Protein AF-A0A359DE28-F1 (afdb_monomer)

Solvent-accessible surface area (backbone atoms only — not comparable to full-atom values): 5918 Å² total; per-residue (Å²): 67,38,32,30,46,55,68,74,57,98,70,52,62,71,55,46,71,71,67,72,49,61,74,40,56,57,33,96,50,74,45,80,52,73,59,66,69,71,72,72,48,78,62,93,81,65,51,67,70,59,49,53,51,50,48,54,52,46,52,57,49,50,59,73,75,40,81,80,48,69,69,56,53,52,50,53,52,49,65,69,37,49,89,81,42,90,77,49,72,68,60,52,63,76,75,108

Mean predicted aligned error: 12.22 Å

pLDDT: mean 84.28, std 9.41, range [61.0, 97.38]

Sequence (96 aa):
AVSLQRPAPADPQPWHAVFRAPLFFAATENLLRFPRAAIEQRLDDGNPELAEHNETVLKRTLEHLQPATWTRKVRACLEAQLPAGEPSAEGIAQTL

Nearest PDB structures (foldseek):
  8rcw-assembly2_B  TM=7.940E-01  e=8.838E+00  Mycobacterium tuberculosis H37Rv
  2p5x-assembly2_B  TM=2.990E-01  e=8.838E+00  Homo sapiens

Secondary structure (DSSP, 8-state):
-EE-SSPPPS--HHHHHHH-S-EESS-SS-EE---HHHHHSPPTT--HHHHHHHHHHHHHHHHHHS---HHHHHHHHHHHHGGGSPPPHHHHHHH-

Foldseek 3Di:
DWEELAAQPPDCVVVCVVVVDDYHYNDPDTDDDDDPCVVPDDDPPDDVVVVVVVVVVVVVVCVVPDPQDPVNQLVVLQVVCVVVPGDDPVNSVVVD

Structure (mmCIF, N/CA/C/O backbone):
data_AF-A0A359DE28-F1
#
_entry.id   AF-A0A359DE28-F1
#
loop_
_atom_site.group_PDB
_atom_site.id
_atom_site.type_symbol
_atom_site.label_atom_id
_atom_sit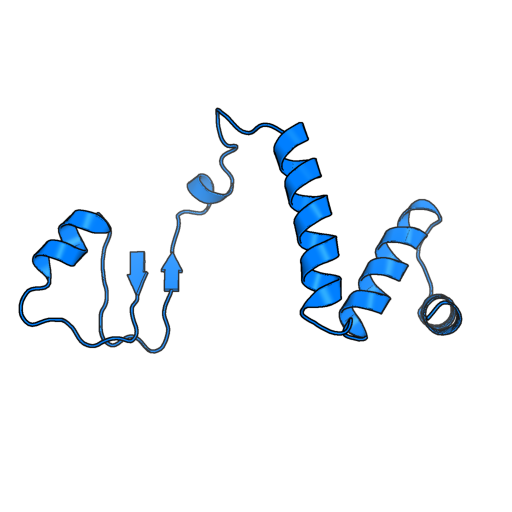e.label_alt_id
_atom_site.label_comp_id
_atom_site.label_asym_id
_atom_site.label_entity_id
_atom_site.label_seq_id
_atom_site.pdbx_PDB_ins_code
_atom_site.Cartn_x
_atom_site.Cartn_y
_atom_site.Cartn_z
_atom_site.occupancy
_atom_site.B_iso_or_equiv
_atom_site.auth_seq_id
_atom_site.auth_comp_id
_atom_site.auth_asym_id
_atom_site.auth_atom_id
_atom_site.pdbx_PDB_model_num
ATOM 1 N N . ALA A 1 1 ? 10.645 -4.441 -2.696 1.00 91.44 1 ALA A N 1
ATOM 2 C CA . ALA A 1 1 ? 10.479 -5.174 -3.973 1.00 91.44 1 ALA A CA 1
ATOM 3 C C . ALA A 1 1 ? 9.077 -4.934 -4.512 1.00 91.44 1 ALA A C 1
ATOM 5 O O . ALA A 1 1 ? 8.162 -4.783 -3.711 1.00 91.44 1 ALA A O 1
ATOM 6 N N . VAL A 1 2 ? 8.917 -4.888 -5.831 1.00 96.25 2 VAL A N 1
ATOM 7 C CA . VAL A 1 2 ? 7.673 -4.538 -6.525 1.00 96.25 2 VAL A CA 1
ATOM 8 C C . VAL A 1 2 ? 7.260 -5.711 -7.404 1.00 96.25 2 VAL A C 1
ATOM 10 O O . VAL A 1 2 ? 8.065 -6.201 -8.186 1.00 96.25 2 VAL A O 1
ATOM 13 N N . SER A 1 3 ? 6.028 -6.184 -7.266 1.00 97.38 3 SER A N 1
ATOM 14 C CA . SER A 1 3 ? 5.435 -7.219 -8.120 1.00 97.38 3 SER A CA 1
ATOM 15 C C . SER A 1 3 ? 4.245 -6.627 -8.857 1.00 97.38 3 SER A C 1
ATOM 17 O O . SER A 1 3 ? 3.443 -5.921 -8.250 1.00 97.38 3 SER A O 1
ATOM 19 N N . LEU A 1 4 ? 4.155 -6.882 -10.157 1.00 96.12 4 LEU A N 1
ATOM 20 C CA . LEU A 1 4 ? 3.129 -6.339 -11.033 1.00 96.12 4 LEU A CA 1
ATOM 21 C C . LEU A 1 4 ? 2.493 -7.474 -11.837 1.00 96.12 4 LEU A C 1
ATOM 23 O O . LEU A 1 4 ? 3.202 -8.273 -12.449 1.00 96.12 4 LEU A O 1
ATOM 27 N N . GLN A 1 5 ? 1.161 -7.514 -11.887 1.00 97.31 5 GLN A N 1
ATOM 28 C CA . GLN A 1 5 ? 0.423 -8.520 -12.670 1.00 97.31 5 GLN A CA 1
ATOM 29 C C . GLN A 1 5 ? 0.629 -8.371 -14.174 1.00 97.31 5 GLN A C 1
ATOM 31 O O . GLN A 1 5 ? 0.517 -9.327 -14.937 1.00 97.31 5 GLN A O 1
ATOM 36 N N . ARG A 1 6 ? 0.917 -7.148 -14.617 1.00 94.00 6 ARG A N 1
ATOM 37 C CA . ARG A 1 6 ? 1.114 -6.861 -16.033 1.00 94.00 6 ARG A CA 1
ATOM 38 C C . ARG A 1 6 ? 2.327 -7.622 -16.584 1.00 94.00 6 ARG A C 1
ATOM 40 O O . ARG A 1 6 ? 3.320 -7.772 -15.866 1.00 94.00 6 ARG A O 1
ATOM 47 N N . PRO A 1 7 ? 2.298 -8.027 -17.862 1.00 96.31 7 PRO A N 1
ATOM 48 C CA . PRO A 1 7 ? 3.476 -8.575 -18.514 1.00 96.31 7 PRO A CA 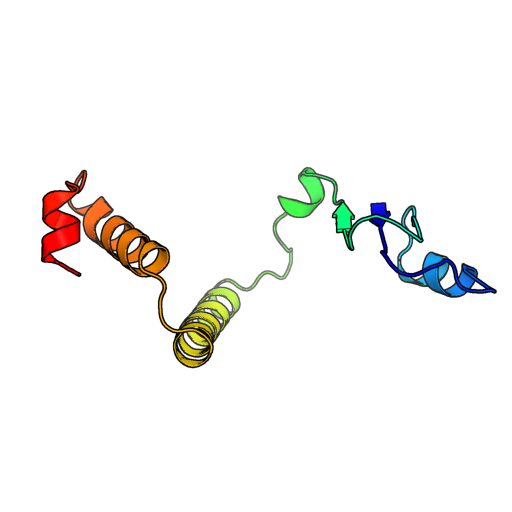1
ATOM 49 C C . PRO A 1 7 ? 4.594 -7.530 -18.584 1.00 96.31 7 PRO A C 1
ATOM 51 O O . PRO A 1 7 ? 4.344 -6.317 -18.522 1.00 96.31 7 PRO A O 1
ATOM 54 N N . ALA A 1 8 ? 5.827 -8.015 -18.730 1.00 95.06 8 ALA A N 1
ATOM 55 C CA . ALA A 1 8 ? 6.968 -7.141 -18.937 1.00 95.06 8 ALA A CA 1
ATOM 56 C C . ALA A 1 8 ? 6.777 -6.362 -20.253 1.00 95.06 8 ALA A C 1
ATOM 58 O O . ALA A 1 8 ? 6.426 -6.966 -21.272 1.00 95.06 8 ALA A O 1
ATOM 59 N N . PRO A 1 9 ? 6.955 -5.030 -20.249 1.00 94.88 9 PRO A N 1
ATOM 60 C CA . PRO A 1 9 ? 6.963 -4.252 -21.483 1.00 94.88 9 PRO A CA 1
ATOM 61 C C . PRO A 1 9 ? 8.177 -4.628 -22.345 1.00 94.88 9 PRO A C 1
ATOM 63 O O . PRO A 1 9 ? 9.147 -5.194 -21.844 1.00 94.88 9 PRO A O 1
ATOM 66 N N . ALA A 1 10 ? 8.144 -4.257 -23.629 1.00 96.06 10 ALA A N 1
ATOM 67 C CA . ALA A 1 10 ? 9.272 -4.473 -24.540 1.00 96.06 10 ALA A CA 1
ATOM 68 C C . ALA A 1 10 ? 10.574 -3.829 -24.027 1.00 96.06 10 ALA A C 1
ATOM 70 O O . ALA A 1 10 ? 11.644 -4.413 -24.169 1.00 96.06 10 ALA A O 1
ATOM 71 N N . ASP A 1 11 ? 10.461 -2.664 -23.383 1.00 96.06 11 ASP A N 1
ATOM 72 C CA . ASP A 1 11 ? 11.551 -2.035 -22.642 1.00 96.06 11 ASP A CA 1
ATOM 73 C C . ASP A 1 11 ? 11.167 -1.844 -21.159 1.00 96.06 11 ASP A C 1
ATOM 75 O O . ASP A 1 11 ? 10.320 -0.999 -20.841 1.00 96.06 11 ASP A O 1
ATOM 79 N N . PRO A 1 12 ? 11.757 -2.620 -20.228 1.00 93.38 12 PRO A N 1
ATOM 80 C CA . PRO A 1 12 ? 11.515 -2.476 -18.797 1.00 93.38 12 PRO A CA 1
ATOM 81 C C . PRO A 1 12 ? 12.362 -1.378 -18.132 1.00 93.38 12 PRO A C 1
ATOM 83 O O . PRO A 1 12 ? 12.104 -1.054 -16.972 1.00 93.38 12 PRO A O 1
ATOM 86 N N . GLN A 1 13 ? 13.348 -0.774 -18.810 1.00 94.81 13 GLN A N 1
ATOM 87 C CA . GLN A 1 13 ? 14.254 0.209 -18.194 1.00 94.81 13 GLN A CA 1
ATOM 88 C C . GLN A 1 13 ? 13.542 1.413 -17.555 1.00 94.81 13 GLN A C 1
ATOM 90 O O . GLN A 1 13 ? 13.881 1.749 -16.414 1.00 94.81 13 GLN A O 1
ATOM 95 N N . PRO A 1 14 ? 12.507 2.018 -18.174 1.00 95.75 14 PRO A N 1
ATOM 96 C CA . PRO A 1 14 ? 11.770 3.116 -17.548 1.00 95.75 14 PRO A CA 1
ATOM 97 C C . PRO A 1 14 ? 11.137 2.725 -16.205 1.00 95.75 14 PRO A C 1
ATOM 99 O O . PRO A 1 14 ? 11.084 3.528 -15.276 1.00 95.75 14 PRO A O 1
ATOM 102 N N . TRP A 1 15 ? 10.706 1.470 -16.065 1.00 94.50 15 TRP A N 1
ATOM 103 C CA . TRP A 1 15 ? 10.111 0.961 -14.830 1.00 94.50 15 TRP A CA 1
ATOM 104 C C . TRP A 1 15 ? 11.158 0.812 -13.730 1.00 94.50 15 TRP A C 1
ATOM 106 O O . TRP A 1 15 ? 10.934 1.245 -12.599 1.00 94.50 15 TRP A O 1
ATOM 116 N N . HIS A 1 16 ? 12.326 0.263 -14.065 1.00 93.00 16 HIS A N 1
ATOM 117 C CA . HIS A 1 16 ? 13.441 0.161 -13.126 1.00 93.00 16 HIS A CA 1
ATOM 118 C C . HIS A 1 16 ? 13.932 1.537 -12.659 1.00 93.00 16 HIS A C 1
ATOM 120 O O . HIS A 1 16 ? 14.182 1.716 -11.465 1.00 93.00 16 HIS A O 1
ATOM 126 N N . ALA A 1 17 ? 13.993 2.521 -13.561 1.00 94.12 17 ALA A N 1
ATOM 127 C CA . ALA A 1 17 ? 14.410 3.885 -13.241 1.00 94.12 17 ALA A CA 1
ATOM 128 C C . ALA A 1 17 ? 13.461 4.593 -12.253 1.00 94.12 17 ALA A C 1
ATOM 130 O O . ALA A 1 17 ? 13.921 5.322 -11.368 1.00 94.12 17 ALA A O 1
ATOM 131 N N . VAL A 1 18 ? 12.149 4.361 -12.387 1.00 94.00 18 VAL A N 1
ATOM 132 C CA . VAL A 1 18 ? 11.121 4.953 -11.516 1.00 94.00 18 VAL A CA 1
ATOM 133 C C . VAL A 1 18 ? 11.069 4.262 -10.157 1.00 94.00 18 VAL A C 1
ATOM 135 O O . VAL A 1 18 ? 11.156 4.925 -9.129 1.00 94.00 18 VAL A O 1
ATOM 138 N N . PHE A 1 19 ? 10.941 2.935 -10.129 1.00 91.88 19 PHE A N 1
ATOM 139 C CA . PHE A 1 19 ? 10.695 2.213 -8.878 1.00 91.88 19 PHE A CA 1
ATOM 140 C C . PHE A 1 19 ? 11.951 2.007 -8.031 1.00 91.88 19 PHE A C 1
ATOM 142 O O . PHE A 1 19 ? 11.826 1.824 -6.821 1.00 91.88 19 PHE A O 1
ATOM 149 N N . ARG A 1 20 ? 13.148 2.013 -8.641 1.00 91.94 20 ARG A N 1
ATOM 150 C CA . ARG A 1 20 ? 14.448 1.918 -7.945 1.00 91.94 20 ARG A CA 1
ATOM 151 C C . ARG A 1 20 ? 14.527 0.758 -6.943 1.00 91.94 20 ARG A C 1
ATOM 153 O O . ARG A 1 20 ? 15.165 0.847 -5.899 1.00 91.94 20 ARG A O 1
ATOM 160 N N . ALA A 1 21 ? 13.854 -0.338 -7.269 1.00 92.19 21 ALA A N 1
ATOM 161 C CA . ALA A 1 21 ? 13.749 -1.537 -6.454 1.00 92.19 21 ALA A CA 1
ATOM 162 C C . ALA A 1 21 ? 13.661 -2.767 -7.369 1.00 92.19 21 ALA A C 1
ATOM 164 O O . ALA A 1 21 ? 13.334 -2.624 -8.549 1.00 92.19 21 ALA A O 1
ATOM 165 N N . PRO A 1 22 ? 13.902 -3.986 -6.852 1.00 94.06 22 PRO A N 1
ATOM 166 C CA . PRO A 1 22 ? 13.656 -5.207 -7.615 1.00 94.06 22 PRO A CA 1
ATOM 167 C C . PRO A 1 22 ? 12.202 -5.258 -8.101 1.00 94.06 22 PRO A C 1
ATOM 169 O O . PRO A 1 22 ? 11.293 -5.140 -7.271 1.00 94.06 22 PRO A O 1
ATOM 172 N N . LEU A 1 23 ? 12.003 -5.418 -9.414 1.00 95.50 23 LEU A N 1
ATOM 173 C CA . LEU A 1 23 ? 10.693 -5.516 -10.066 1.00 95.50 23 LEU A CA 1
ATOM 174 C C . LEU A 1 23 ? 10.457 -6.912 -10.632 1.00 95.50 23 LEU A C 1
ATOM 176 O O . LEU A 1 23 ? 11.335 -7.483 -11.275 1.00 95.50 23 LEU A O 1
ATOM 180 N N . PHE A 1 24 ? 9.236 -7.403 -10.454 1.00 96.44 24 PHE A N 1
ATOM 181 C CA . PHE A 1 24 ? 8.745 -8.655 -11.008 1.00 96.44 24 PHE A CA 1
ATOM 182 C C . PHE A 1 24 ? 7.483 -8.374 -11.821 1.00 96.44 24 PHE A C 1
ATOM 184 O O . PHE A 1 24 ? 6.519 -7.818 -11.296 1.00 96.44 24 PHE A O 1
ATOM 191 N N . PHE A 1 25 ? 7.499 -8.741 -13.098 1.00 96.75 25 PHE A N 1
ATOM 192 C CA . PHE A 1 25 ? 6.340 -8.667 -13.987 1.00 96.75 25 PHE A CA 1
ATOM 193 C C . PHE A 1 25 ? 5.655 -10.032 -14.087 1.00 96.75 25 PHE A C 1
ATOM 195 O O . PHE A 1 25 ? 6.256 -11.049 -13.744 1.00 96.75 25 PHE A O 1
ATOM 202 N N . ALA A 1 26 ? 4.419 -10.048 -14.586 1.00 96.50 26 ALA A N 1
ATOM 203 C CA . ALA A 1 26 ? 3.582 -11.242 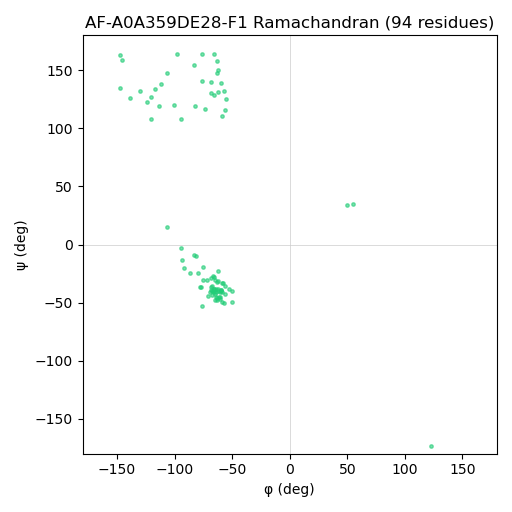-14.697 1.00 96.50 26 ALA A CA 1
ATOM 204 C C . ALA A 1 26 ? 3.406 -11.991 -13.359 1.00 96.50 26 ALA A C 1
ATOM 206 O O . ALA A 1 26 ? 3.344 -13.218 -13.318 1.00 96.50 26 ALA A O 1
ATOM 207 N N . ALA A 1 27 ? 3.345 -11.248 -12.251 1.00 96.81 27 ALA A N 1
ATOM 208 C CA . ALA A 1 27 ? 3.063 -11.807 -10.935 1.00 96.81 27 ALA A CA 1
ATOM 209 C C . ALA A 1 27 ? 1.570 -12.140 -10.771 1.00 96.81 27 ALA A C 1
ATOM 211 O O . ALA A 1 27 ? 0.719 -11.625 -11.491 1.00 96.81 27 ALA A O 1
ATOM 212 N N . THR A 1 28 ? 1.227 -12.952 -9.770 1.00 96.69 28 THR A N 1
ATOM 213 C CA . THR A 1 28 ? -0.178 -13.258 -9.447 1.00 96.69 28 THR A CA 1
ATOM 214 C C . THR A 1 28 ? -0.948 -12.027 -8.961 1.00 96.69 28 THR A C 1
ATOM 216 O O . THR A 1 28 ? -2.147 -11.916 -9.201 1.00 96.69 28 THR A O 1
ATOM 219 N N . GLU A 1 29 ? -0.279 -11.078 -8.300 1.00 95.56 29 GLU A N 1
ATOM 220 C CA . GLU A 1 29 ? -0.882 -9.872 -7.720 1.00 95.56 29 GLU A CA 1
ATOM 221 C C . GLU A 1 29 ? 0.042 -8.647 -7.794 1.00 95.56 29 GLU A C 1
ATOM 223 O O . GLU A 1 29 ? 1.261 -8.773 -7.945 1.00 95.56 29 GLU A O 1
ATOM 228 N N . ASN A 1 30 ? -0.553 -7.451 -7.710 1.00 95.94 30 ASN A N 1
ATOM 229 C CA . ASN A 1 30 ? 0.195 -6.20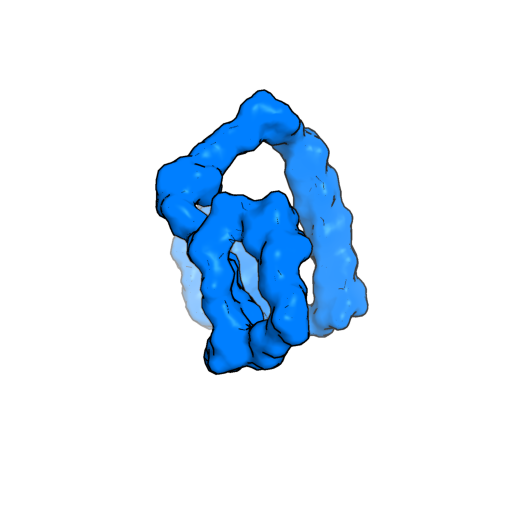0 -7.596 1.00 95.94 30 ASN A CA 1
AT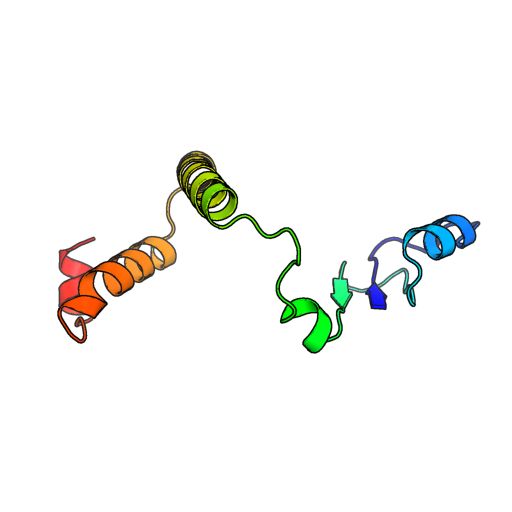OM 230 C C . ASN A 1 30 ? 0.580 -5.990 -6.130 1.00 95.94 30 ASN A C 1
ATOM 232 O O . ASN A 1 30 ? -0.297 -5.878 -5.276 1.00 95.94 30 ASN A O 1
ATOM 236 N N . LEU A 1 31 ? 1.878 -5.932 -5.835 1.00 96.12 31 LEU A N 1
ATOM 237 C CA . LEU A 1 31 ? 2.365 -5.969 -4.460 1.00 96.12 31 LEU A CA 1
ATOM 238 C C . LEU A 1 31 ? 3.645 -5.149 -4.273 1.00 96.12 31 LEU A C 1
ATOM 240 O O . LEU A 1 31 ? 4.598 -5.249 -5.048 1.00 96.12 31 LEU A O 1
ATOM 244 N N . LEU A 1 32 ? 3.678 -4.361 -3.195 1.00 94.94 32 LEU A N 1
ATOM 245 C CA . LEU A 1 32 ? 4.834 -3.577 -2.760 1.00 94.94 32 LEU A CA 1
ATOM 246 C C . LEU A 1 32 ? 5.346 -4.118 -1.420 1.00 94.94 32 LEU A C 1
ATOM 248 O O . LEU A 1 32 ? 4.633 -4.118 -0.420 1.00 94.94 32 LEU A O 1
ATOM 252 N N . ARG A 1 33 ? 6.597 -4.585 -1.394 1.00 93.94 33 ARG A N 1
ATOM 253 C CA . ARG A 1 33 ? 7.299 -5.024 -0.176 1.00 93.94 33 ARG A CA 1
ATOM 254 C C . ARG A 1 33 ? 8.247 -3.944 0.301 1.00 93.94 33 ARG A C 1
ATOM 256 O O . ARG A 1 33 ? 9.221 -3.641 -0.398 1.00 93.94 33 ARG A O 1
ATOM 263 N N . PHE A 1 34 ? 8.004 -3.480 1.516 1.00 91.88 34 PHE A N 1
ATOM 264 C CA . PHE A 1 34 ? 8.863 -2.561 2.248 1.00 91.88 34 PHE A CA 1
ATOM 265 C C . PHE A 1 34 ? 9.588 -3.297 3.384 1.00 91.88 34 PHE A C 1
ATOM 267 O O . PHE A 1 34 ? 9.026 -4.237 3.955 1.00 91.88 34 PHE A O 1
ATOM 274 N N . PRO A 1 35 ? 10.823 -2.900 3.734 1.00 91.00 35 PRO A N 1
ATOM 275 C CA . PRO A 1 35 ? 11.434 -3.306 4.993 1.00 91.00 35 PRO A CA 1
ATOM 276 C C . PRO A 1 35 ? 10.575 -2.832 6.168 1.00 91.00 35 PRO A C 1
ATOM 278 O O . PRO A 1 35 ? 10.115 -1.692 6.165 1.00 91.00 35 PRO A O 1
ATOM 281 N N . ARG A 1 36 ? 10.408 -3.676 7.191 1.00 91.25 36 ARG A N 1
ATOM 282 C CA . ARG A 1 36 ? 9.639 -3.340 8.402 1.00 91.25 36 ARG A CA 1
ATOM 283 C C . ARG A 1 36 ? 10.068 -1.995 8.997 1.00 91.25 36 ARG A C 1
ATOM 285 O O . ARG A 1 36 ? 9.227 -1.133 9.206 1.00 91.25 36 ARG A O 1
ATOM 292 N N . ALA A 1 37 ? 11.375 -1.802 9.175 1.00 92.06 37 ALA A N 1
ATOM 293 C CA . ALA A 1 37 ? 11.929 -0.579 9.751 1.00 92.06 37 ALA A CA 1
ATOM 294 C C . ALA A 1 37 ? 11.547 0.693 8.971 1.00 92.06 37 ALA A C 1
ATOM 296 O O . ALA A 1 37 ? 11.353 1.733 9.582 1.00 92.06 37 ALA A O 1
ATOM 297 N N . ALA A 1 38 ? 11.396 0.610 7.644 1.00 87.38 38 ALA A N 1
ATOM 298 C CA . ALA A 1 38 ? 10.992 1.751 6.822 1.00 87.38 38 ALA A CA 1
ATOM 299 C C . ALA A 1 38 ? 9.495 2.079 6.961 1.00 87.38 38 ALA A C 1
ATOM 301 O O . ALA A 1 38 ? 9.114 3.234 6.840 1.00 87.38 38 ALA A O 1
ATOM 302 N N . ILE A 1 39 ? 8.649 1.075 7.218 1.00 88.88 39 ILE A N 1
ATOM 303 C CA . ILE A 1 39 ? 7.214 1.273 7.484 1.00 88.88 39 ILE A CA 1
ATOM 304 C C . ILE A 1 39 ? 6.968 1.792 8.899 1.00 88.88 39 ILE A C 1
ATOM 306 O O . ILE A 1 39 ? 6.058 2.583 9.116 1.00 88.88 39 ILE A O 1
ATOM 310 N N . GLU A 1 40 ? 7.762 1.334 9.862 1.00 88.44 40 GLU A N 1
ATOM 311 C CA . GLU A 1 40 ? 7.644 1.736 11.266 1.00 88.44 40 GLU A CA 1
ATOM 312 C C . GLU A 1 40 ? 8.331 3.085 11.552 1.00 88.44 40 GLU A C 1
ATOM 314 O O . GLU A 1 40 ? 8.151 3.656 12.630 1.00 88.44 40 GLU A O 1
ATOM 319 N N . GLN A 1 41 ? 9.105 3.616 10.601 1.00 85.94 41 GLN A N 1
ATOM 320 C CA . GLN A 1 41 ? 9.732 4.926 10.718 1.00 85.94 41 GLN A CA 1
ATOM 321 C C . GLN A 1 41 ? 8.665 6.026 10.742 1.00 85.94 41 GLN A C 1
ATOM 323 O O . GLN A 1 41 ? 7.814 6.115 9.857 1.00 85.94 41 GLN A O 1
ATOM 328 N N . ARG A 1 42 ? 8.734 6.907 11.747 1.00 80.56 42 ARG A N 1
ATOM 329 C CA . ARG A 1 42 ? 7.912 8.122 11.757 1.00 80.56 42 ARG A CA 1
ATOM 330 C C . ARG A 1 42 ? 8.378 9.066 10.655 1.00 80.56 42 ARG A C 1
ATOM 332 O O . ARG A 1 42 ? 9.577 9.231 10.460 1.00 80.56 42 ARG A O 1
ATOM 339 N N . LEU A 1 43 ? 7.424 9.697 9.982 1.00 82.25 43 LEU A N 1
ATOM 340 C CA . LEU A 1 43 ? 7.708 10.735 8.998 1.00 82.25 43 LEU A CA 1
ATOM 341 C C . LEU A 1 43 ? 8.273 11.971 9.705 1.00 82.25 43 LEU A C 1
ATOM 343 O O . LEU A 1 43 ? 7.689 12.436 10.685 1.00 82.25 43 LEU A O 1
ATOM 347 N N . ASP A 1 44 ? 9.392 12.490 9.201 1.00 73.81 44 ASP A N 1
ATOM 348 C CA . ASP A 1 44 ? 10.101 13.632 9.795 1.00 73.81 44 ASP A CA 1
ATOM 349 C C . ASP A 1 44 ? 9.274 14.932 9.732 1.00 73.81 44 ASP A C 1
ATOM 351 O O . ASP A 1 44 ? 9.395 15.797 10.595 1.00 73.81 44 ASP A O 1
ATOM 355 N N . ASP A 1 45 ? 8.394 15.048 8.736 1.00 75.25 45 ASP A N 1
ATOM 356 C CA . ASP A 1 45 ? 7.451 16.146 8.502 1.00 75.25 45 ASP A CA 1
ATOM 357 C C . ASP A 1 45 ? 5.994 15.767 8.828 1.00 75.25 45 ASP A C 1
ATOM 359 O O . ASP A 1 45 ? 5.052 16.465 8.442 1.00 75.25 45 ASP A O 1
ATOM 363 N N . GLY A 1 46 ? 5.789 14.658 9.546 1.00 68.00 46 GLY A N 1
ATOM 364 C CA . GLY A 1 46 ? 4.465 14.206 9.949 1.00 68.00 46 GLY A CA 1
ATOM 365 C C . GLY A 1 46 ? 3.756 15.263 10.794 1.00 68.00 46 GLY A C 1
ATOM 366 O O . GLY A 1 46 ? 4.132 15.505 11.938 1.00 68.00 46 GLY A O 1
ATOM 367 N N . ASN A 1 47 ? 2.707 15.876 10.245 1.00 79.19 47 ASN A N 1
ATOM 368 C CA . ASN A 1 47 ? 1.878 16.829 10.972 1.00 79.19 47 ASN A CA 1
ATOM 369 C C . ASN A 1 47 ? 0.660 16.097 11.574 1.00 79.19 47 ASN A C 1
ATOM 371 O O . ASN A 1 47 ? -0.245 15.713 10.823 1.00 79.19 47 ASN A O 1
ATOM 375 N N . PRO A 1 48 ? 0.616 15.893 12.904 1.00 74.56 48 PRO A N 1
ATOM 376 C CA . PRO A 1 48 ? -0.460 15.148 13.554 1.00 74.56 48 PRO A CA 1
ATOM 377 C C . PRO A 1 48 ? -1.829 15.821 13.394 1.00 74.56 48 PRO A C 1
ATOM 379 O O . PRO A 1 48 ? -2.823 15.119 13.236 1.00 74.56 48 PRO A O 1
ATOM 382 N N . GLU A 1 49 ? -1.887 17.154 13.339 1.00 77.06 49 GLU A N 1
ATOM 383 C CA . GLU A 1 49 ? -3.142 17.886 13.125 1.00 77.06 49 GLU A CA 1
ATOM 384 C C . GLU A 1 49 ? -3.690 17.645 11.709 1.00 77.06 49 GLU A C 1
ATOM 386 O O . GLU A 1 49 ? -4.888 17.426 11.520 1.00 77.06 49 GLU A O 1
ATOM 391 N N . LEU A 1 50 ? -2.811 17.608 10.698 1.00 76.06 50 LEU A N 1
ATOM 392 C CA . LEU A 1 50 ? -3.206 17.243 9.332 1.00 76.06 50 LEU A CA 1
ATOM 393 C C . LEU A 1 50 ? -3.615 15.772 9.230 1.00 76.06 50 LEU A C 1
ATOM 395 O O . LEU A 1 50 ? -4.536 15.455 8.480 1.00 76.06 50 LEU A O 1
ATOM 399 N N . ALA A 1 51 ? -2.962 14.875 9.970 1.00 78.00 51 ALA A N 1
ATOM 400 C CA . ALA A 1 51 ? -3.343 13.467 10.011 1.00 78.00 51 ALA A CA 1
ATOM 401 C C . ALA A 1 51 ? -4.755 13.285 10.592 1.00 78.00 51 ALA A C 1
ATOM 403 O O . ALA A 1 51 ? -5.577 12.604 9.980 1.00 78.00 51 ALA A O 1
ATOM 404 N N . GLU A 1 52 ? -5.071 13.960 11.700 1.00 79.06 52 GLU A N 1
ATOM 405 C CA . GLU A 1 52 ? -6.399 13.931 12.325 1.00 79.06 52 GLU A CA 1
ATOM 406 C C . GLU A 1 52 ? -7.481 14.534 11.411 1.00 79.06 52 GLU A C 1
ATOM 408 O O . GLU A 1 52 ? -8.576 13.976 11.253 1.00 79.06 52 GLU A O 1
ATOM 413 N N . HIS A 1 53 ? -7.160 15.640 10.731 1.00 75.81 53 HIS A N 1
ATOM 414 C CA . HIS A 1 53 ? -8.056 16.239 9.746 1.00 75.81 53 HIS A CA 1
ATOM 415 C C . HIS A 1 53 ? -8.315 15.294 8.563 1.00 75.81 53 HIS A C 1
ATOM 417 O O . HIS A 1 53 ? -9.471 15.054 8.199 1.00 75.81 53 HIS A O 1
ATOM 423 N N . ASN A 1 54 ? -7.256 14.709 7.996 1.00 80.06 54 ASN A N 1
ATOM 424 C CA . ASN A 1 54 ? -7.356 13.738 6.907 1.00 80.06 54 ASN A CA 1
ATOM 425 C C . ASN A 1 54 ? -8.178 12.515 7.322 1.00 80.06 54 ASN A C 1
ATOM 427 O O . ASN A 1 54 ? -8.994 12.033 6.538 1.00 80.06 54 ASN A O 1
ATOM 431 N N . GLU A 1 55 ? -8.017 12.038 8.554 1.00 79.75 55 GLU A N 1
ATOM 432 C CA . GLU A 1 55 ? -8.780 10.911 9.076 1.00 79.75 55 GLU A CA 1
ATOM 433 C C . GLU A 1 55 ? -10.272 11.240 9.221 1.00 79.75 55 GLU A C 1
ATOM 435 O O . GLU A 1 55 ? -11.125 10.433 8.844 1.00 79.75 55 GLU A O 1
ATOM 440 N N . THR A 1 56 ? -10.608 12.450 9.670 1.00 80.06 56 THR A N 1
ATOM 441 C CA . THR A 1 56 ? -11.999 12.927 9.737 1.00 80.06 56 THR A CA 1
ATOM 442 C C . THR A 1 56 ? -12.643 12.983 8.349 1.00 80.06 56 THR A C 1
ATOM 444 O O . THR A 1 56 ? -13.770 12.516 8.152 1.00 80.06 56 THR A O 1
ATOM 447 N N . VAL A 1 57 ? -11.921 13.518 7.360 1.00 79.88 57 VAL A N 1
ATOM 448 C CA . VAL A 1 57 ? -12.386 13.593 5.966 1.00 79.88 57 VAL A CA 1
ATOM 449 C C . VAL A 1 57 ? -12.526 12.194 5.355 1.00 79.88 57 VAL A C 1
ATOM 451 O O . VAL A 1 57 ? -13.518 11.912 4.676 1.00 79.88 57 VAL A O 1
ATOM 454 N N . LEU A 1 58 ? -11.581 11.292 5.633 1.00 78.56 58 LEU A N 1
ATOM 455 C CA . LEU A 1 58 ? -11.608 9.909 5.165 1.00 78.56 58 LEU A CA 1
ATOM 456 C C . LEU A 1 58 ? -12.792 9.133 5.752 1.00 78.56 58 LEU A C 1
ATOM 458 O O . LEU A 1 58 ? -13.495 8.468 4.994 1.00 78.56 58 LEU A O 1
ATOM 462 N N . LYS A 1 59 ? -13.059 9.248 7.061 1.00 76.50 59 LYS A N 1
ATOM 463 C CA . LYS A 1 59 ? -14.213 8.606 7.721 1.00 76.50 59 LYS A CA 1
ATOM 464 C C . LYS A 1 59 ? -15.527 9.029 7.066 1.00 76.50 59 LYS A C 1
ATOM 466 O O . LYS A 1 59 ? -16.273 8.166 6.608 1.00 76.50 59 LYS A O 1
ATOM 471 N N . ARG A 1 60 ? -15.740 10.338 6.889 1.00 76.44 60 ARG A N 1
ATOM 472 C CA . ARG A 1 60 ? -16.926 10.879 6.200 1.00 76.44 60 ARG A CA 1
ATOM 473 C C . ARG A 1 60 ? -17.047 10.362 4.763 1.00 76.44 60 ARG A C 1
ATOM 475 O O . ARG A 1 60 ? -18.132 10.031 4.295 1.00 76.44 60 ARG A O 1
ATOM 482 N N . THR A 1 61 ? -15.928 10.272 4.050 1.00 74.00 61 THR A N 1
ATOM 483 C CA . THR A 1 61 ? -15.909 9.788 2.661 1.00 74.00 61 THR A CA 1
ATOM 484 C C . THR A 1 61 ? -16.213 8.287 2.577 1.00 74.00 61 THR A C 1
ATOM 486 O O . THR A 1 61 ? -16.985 7.860 1.722 1.00 74.00 61 THR A O 1
ATOM 489 N N . LEU A 1 62 ? -15.674 7.473 3.489 1.00 71.88 62 LEU A N 1
ATOM 490 C CA . LEU A 1 62 ? -15.945 6.033 3.575 1.00 71.88 62 LEU A CA 1
ATOM 491 C C . LEU A 1 62 ? -17.380 5.712 4.012 1.00 71.88 62 LEU A C 1
ATOM 493 O O . LEU A 1 62 ? -17.903 4.658 3.651 1.00 71.88 62 LEU A O 1
ATOM 497 N N . GLU A 1 63 ? -18.017 6.588 4.787 1.00 71.88 63 GLU A N 1
ATOM 498 C CA . GLU A 1 63 ? -19.443 6.503 5.123 1.00 71.88 63 GLU A CA 1
ATOM 499 C C . GLU A 1 63 ? -20.336 6.752 3.906 1.00 71.88 63 GLU A C 1
ATOM 501 O O . GLU A 1 63 ? -21.352 6.077 3.752 1.00 71.88 63 GLU A O 1
ATOM 506 N N . HIS A 1 64 ? -19.934 7.660 3.014 1.00 67.81 64 HIS A N 1
ATOM 507 C CA . HIS A 1 64 ? -20.665 7.936 1.778 1.00 67.81 64 HIS A CA 1
ATOM 508 C C . HIS A 1 64 ? -20.445 6.881 0.686 1.00 67.81 64 HIS A C 1
ATOM 510 O O . HIS A 1 64 ? -21.370 6.583 -0.066 1.00 67.81 64 HIS A O 1
ATOM 516 N N . LEU A 1 65 ? -19.235 6.325 0.568 1.00 67.75 65 LEU A N 1
ATOM 517 C CA . LEU A 1 65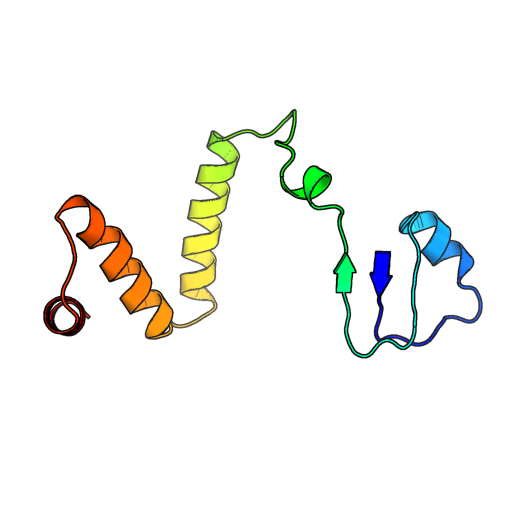 ? -18.884 5.417 -0.531 1.00 67.75 65 LEU A CA 1
ATOM 518 C C . LEU A 1 65 ? -19.230 3.948 -0.266 1.00 67.75 65 LEU A C 1
ATOM 520 O O . LEU A 1 65 ? -19.385 3.188 -1.220 1.00 67.75 65 LEU A O 1
ATOM 524 N N . GLN A 1 66 ? -19.328 3.522 0.996 1.00 61.00 66 GLN A N 1
ATOM 525 C CA . GLN A 1 66 ? -19.667 2.141 1.336 1.00 61.00 66 GLN A CA 1
ATOM 526 C C . GLN A 1 66 ? -20.646 2.090 2.515 1.00 61.00 66 GLN A C 1
ATOM 528 O O . GLN A 1 66 ? -20.324 2.615 3.589 1.00 61.00 66 GLN A O 1
ATOM 533 N N . PRO A 1 67 ? -21.803 1.408 2.376 1.00 62.25 67 PRO A N 1
ATOM 534 C CA . PRO A 1 67 ? -22.662 1.146 3.521 1.00 62.25 67 PRO A CA 1
ATOM 535 C C . PRO A 1 67 ? -21.854 0.391 4.580 1.00 62.25 67 PRO A C 1
ATOM 537 O O . PRO A 1 67 ? -21.128 -0.556 4.270 1.00 62.25 67 PRO A O 1
ATOM 540 N N . ALA A 1 68 ? -21.940 0.843 5.832 1.00 63.06 68 ALA A N 1
ATOM 541 C CA . ALA A 1 68 ? -21.179 0.258 6.927 1.00 63.06 68 ALA A CA 1
ATOM 542 C C . ALA A 1 68 ? -21.475 -1.245 7.030 1.00 63.06 68 ALA A C 1
ATOM 544 O O . ALA A 1 68 ? -22.602 -1.645 7.328 1.00 63.06 68 ALA A O 1
ATOM 545 N N . THR A 1 69 ? -20.459 -2.076 6.793 1.00 73.88 69 THR A N 1
ATOM 546 C CA . THR A 1 69 ? -20.566 -3.517 7.020 1.00 73.88 69 THR A CA 1
ATOM 547 C C . THR A 1 69 ? -20.816 -3.782 8.503 1.00 73.88 69 THR A C 1
ATOM 549 O O . THR A 1 69 ? -20.357 -3.028 9.368 1.00 73.88 69 THR A O 1
ATOM 552 N N . TRP A 1 70 ? -21.516 -4.875 8.817 1.00 77.44 70 TRP A N 1
ATOM 553 C CA . TRP A 1 70 ? -21.761 -5.287 10.204 1.00 77.44 70 TRP A CA 1
ATOM 554 C C . TRP A 1 70 ? -20.467 -5.377 11.022 1.00 77.44 70 TRP A C 1
ATOM 556 O O . TRP A 1 70 ? -20.424 -4.911 12.155 1.00 77.44 70 TRP A O 1
ATOM 566 N N . THR A 1 71 ? -19.373 -5.848 10.418 1.00 79.50 71 THR A N 1
ATOM 567 C CA . THR A 1 71 ? -18.045 -5.877 11.047 1.00 79.50 71 THR A CA 1
ATOM 568 C C . THR A 1 71 ? -17.534 -4.487 11.434 1.00 79.50 71 THR A C 1
ATOM 570 O O . THR A 1 71 ? -16.968 -4.329 12.513 1.00 79.50 71 THR A O 1
ATOM 573 N N . ARG A 1 72 ? -17.737 -3.464 10.587 1.00 75.38 72 ARG A N 1
ATOM 574 C CA . ARG A 1 72 ? -17.313 -2.082 10.875 1.00 75.38 72 ARG A CA 1
ATOM 575 C C . ARG A 1 72 ? -18.134 -1.478 12.015 1.00 75.38 72 ARG A C 1
ATOM 577 O O . ARG A 1 72 ? -17.567 -0.816 12.876 1.00 75.38 72 ARG A O 1
ATOM 584 N N . LYS A 1 73 ? -19.441 -1.758 12.047 1.00 77.50 73 LYS A N 1
ATOM 585 C CA . LYS A 1 73 ? -20.345 -1.324 13.124 1.00 77.50 73 LYS A CA 1
ATOM 586 C C . LYS A 1 73 ? -19.990 -1.957 14.473 1.00 77.50 73 LYS A C 1
ATOM 588 O O . LYS A 1 73 ? -19.841 -1.246 15.459 1.00 77.50 73 LYS A O 1
ATOM 593 N N . VAL A 1 74 ? -19.783 -3.275 14.494 1.00 82.44 74 VAL A N 1
ATOM 594 C CA . VAL A 1 74 ? -19.365 -4.021 15.694 1.00 82.44 74 VAL A CA 1
ATOM 595 C C . VAL A 1 74 ? -18.022 -3.518 16.214 1.00 82.44 74 VAL A C 1
ATOM 597 O O . VAL A 1 74 ? -17.899 -3.255 17.405 1.00 82.44 74 VAL A O 1
ATOM 600 N N . ARG A 1 75 ? -17.035 -3.304 15.333 1.00 83.19 75 ARG A N 1
ATOM 601 C CA . ARG A 1 75 ? -15.728 -2.755 15.723 1.00 83.19 75 ARG A CA 1
ATOM 602 C C . ARG A 1 75 ? -15.841 -1.363 16.349 1.00 83.19 75 ARG A C 1
ATOM 604 O O . ARG A 1 75 ? -15.269 -1.146 17.407 1.00 83.19 75 ARG A O 1
ATOM 611 N N . ALA A 1 76 ? -16.596 -0.455 15.735 1.00 82.19 76 ALA A N 1
ATOM 612 C CA . ALA A 1 76 ? -16.781 0.889 16.281 1.00 82.19 76 ALA A CA 1
ATOM 613 C C . ALA A 1 76 ? -17.473 0.864 17.657 1.00 82.19 76 ALA A C 1
ATOM 615 O O . ALA A 1 76 ? -17.104 1.616 18.555 1.00 82.19 76 ALA A O 1
ATOM 616 N N . CYS A 1 77 ? -18.446 -0.034 17.844 1.00 82.44 77 CYS A N 1
ATOM 617 C CA . CYS A 1 77 ? -19.123 -0.227 19.126 1.00 82.44 77 CYS A CA 1
ATOM 618 C C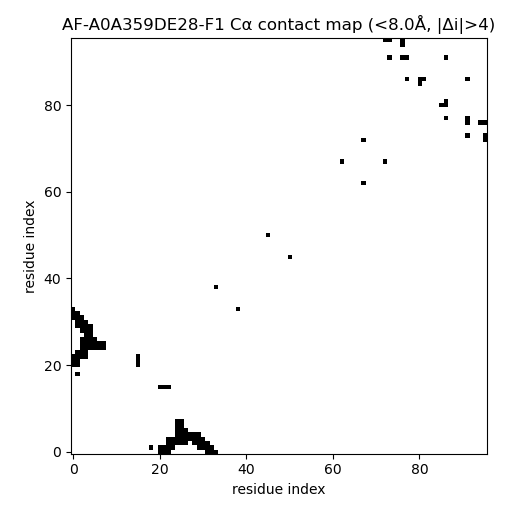 . CYS A 1 77 ? -18.165 -0.757 20.209 1.00 82.44 77 CYS A C 1
ATOM 620 O O . CYS A 1 77 ? -18.156 -0.246 21.326 1.00 82.44 77 CYS A O 1
ATOM 622 N N . LEU A 1 78 ? -17.311 -1.725 19.858 1.00 82.62 78 LEU A N 1
ATOM 623 C CA . LEU A 1 78 ? -16.252 -2.239 20.732 1.00 82.62 78 LEU A CA 1
ATOM 624 C C . LEU A 1 78 ? -15.277 -1.132 21.155 1.00 82.62 78 LEU A C 1
ATOM 626 O O . LEU A 1 78 ? -15.002 -0.970 22.340 1.00 82.62 78 LEU A O 1
ATOM 630 N N . GLU A 1 79 ? -14.787 -0.348 20.193 1.00 84.19 79 GLU A N 1
ATOM 631 C CA . GLU A 1 79 ? -13.860 0.768 20.428 1.00 84.19 79 GLU A CA 1
ATOM 632 C C . GLU A 1 79 ? -14.458 1.837 21.351 1.00 84.19 79 GLU A C 1
ATOM 634 O O . GLU A 1 79 ? -13.766 2.335 22.236 1.00 84.19 79 GLU A O 1
ATOM 639 N N . ALA A 1 80 ? -15.750 2.141 21.204 1.00 82.44 80 ALA A N 1
ATOM 640 C CA . ALA A 1 80 ? -16.444 3.104 22.055 1.00 82.44 80 ALA A CA 1
ATOM 641 C C . ALA A 1 80 ? -16.686 2.598 23.490 1.00 82.44 80 ALA A C 1
ATOM 643 O O . ALA A 1 80 ? -16.728 3.407 24.415 1.00 82.44 80 ALA A O 1
ATOM 644 N N . GLN A 1 81 ? -16.856 1.285 23.686 1.00 81.44 81 GLN A N 1
ATOM 645 C CA . GLN A 1 81 ? -17.151 0.692 24.998 1.00 81.44 81 GLN A CA 1
ATOM 646 C C . GLN A 1 81 ? -15.903 0.259 25.780 1.00 81.44 81 GLN A C 1
ATOM 648 O O . GLN A 1 81 ? -15.963 0.182 27.003 1.00 81.44 81 GLN A O 1
ATOM 653 N N . LEU A 1 82 ? -14.763 0.058 25.110 1.00 79.12 82 LEU A N 1
ATOM 654 C CA . LEU A 1 82 ? -13.483 -0.313 25.729 1.00 79.12 82 LEU A CA 1
ATOM 655 C C . LEU A 1 82 ? -13.058 0.563 26.930 1.00 79.12 82 LEU A C 1
ATOM 657 O O . LEU A 1 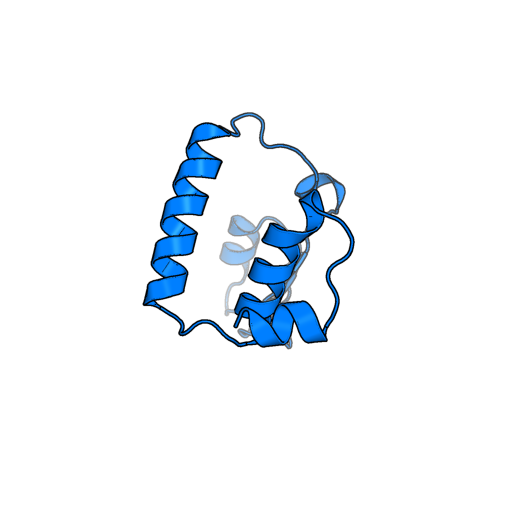82 ? -12.573 0.004 27.915 1.00 79.12 82 LEU A O 1
ATOM 661 N N . PRO A 1 83 ? -13.252 1.900 26.927 1.00 78.56 83 PRO A N 1
ATOM 662 C CA . PRO A 1 83 ? -12.948 2.735 28.092 1.00 78.56 83 PRO A CA 1
ATOM 663 C C . PRO A 1 83 ? -13.780 2.408 29.343 1.00 78.56 83 PRO A C 1
ATOM 665 O O . PRO A 1 83 ? -13.359 2.734 30.450 1.00 78.56 83 PRO A O 1
ATOM 668 N N . ALA A 1 84 ? -14.951 1.784 29.181 1.00 77.94 84 ALA A N 1
ATOM 669 C CA . ALA A 1 84 ? -15.859 1.412 30.266 1.00 77.94 84 ALA A CA 1
ATOM 670 C C . ALA A 1 84 ? -15.663 -0.036 30.763 1.00 77.94 84 ALA A C 1
ATOM 672 O O . ALA A 1 84 ? -16.314 -0.438 31.727 1.00 77.94 84 ALA A O 1
ATOM 673 N N . GLY A 1 85 ? -14.765 -0.809 30.141 1.00 75.44 85 GLY A N 1
ATOM 674 C CA . GLY A 1 85 ? -14.512 -2.216 30.458 1.00 75.44 85 GLY A CA 1
ATOM 675 C C . GLY A 1 85 ? -14.698 -3.135 29.250 1.00 75.44 85 GLY A C 1
ATOM 676 O O . GLY A 1 85 ? -14.882 -2.672 28.128 1.00 75.44 85 GLY A O 1
ATOM 677 N N . GLU A 1 86 ? -14.616 -4.450 29.469 1.00 79.00 86 GLU A N 1
ATOM 678 C CA . GLU A 1 86 ? -14.799 -5.443 28.405 1.00 79.00 86 GLU A CA 1
ATOM 679 C C . GLU A 1 86 ? -16.289 -5.548 28.009 1.00 79.00 86 GLU A C 1
ATOM 681 O O . GLU A 1 86 ? -17.115 -5.929 28.843 1.00 79.00 86 GLU A O 1
ATOM 686 N N . PRO A 1 87 ? -16.665 -5.205 26.762 1.00 77.12 87 PRO A N 1
ATOM 687 C CA . PRO A 1 87 ? -18.048 -5.305 26.298 1.00 77.12 87 PRO A CA 1
ATOM 688 C C . PRO A 1 87 ? -18.443 -6.760 26.003 1.00 77.12 87 PRO A C 1
ATOM 690 O O . PRO A 1 87 ? -17.671 -7.519 25.417 1.00 77.12 87 PRO A O 1
ATOM 693 N N . SER A 1 88 ? -19.677 -7.148 26.344 1.00 83.50 88 SER A N 1
ATOM 694 C CA . SER A 1 88 ? -20.223 -8.465 25.986 1.00 83.50 88 SER A CA 1
ATOM 695 C C . SER A 1 88 ? -20.803 -8.484 24.568 1.00 83.50 88 SER A C 1
ATOM 697 O O . SER A 1 88 ? -21.252 -7.462 24.039 1.00 83.50 88 SER A O 1
ATOM 699 N N . ALA A 1 89 ? -20.845 -9.670 23.953 1.00 81.00 89 ALA A N 1
ATOM 700 C CA . ALA A 1 89 ? -21.442 -9.855 22.631 1.00 81.00 89 ALA A CA 1
ATOM 701 C C . ALA A 1 89 ? -22.929 -9.458 22.612 1.00 81.00 89 ALA A C 1
ATOM 703 O O . ALA A 1 89 ? -23.379 -8.809 21.665 1.00 81.00 89 ALA A O 1
ATOM 704 N N . GLU A 1 90 ? -23.681 -9.779 23.672 1.00 80.69 90 GLU A N 1
ATOM 705 C CA . GLU A 1 90 ? -25.079 -9.367 23.810 1.00 80.69 90 GLU A CA 1
ATOM 706 C C . GLU A 1 90 ? -25.226 -7.845 23.940 1.00 80.69 90 GLU A C 1
ATOM 708 O O . GLU A 1 90 ? -26.144 -7.269 23.355 1.00 80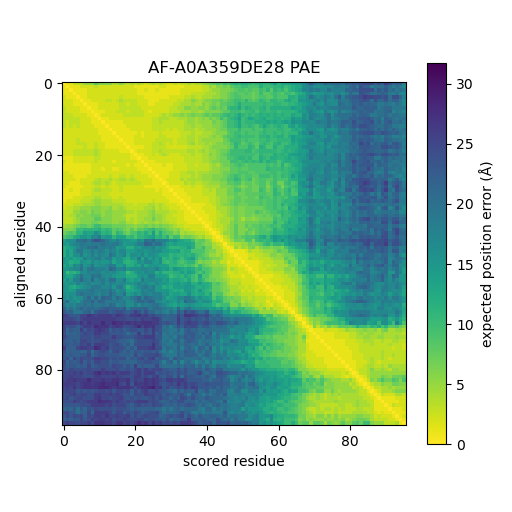.69 90 GLU A O 1
ATOM 713 N N . GLY A 1 91 ? -24.315 -7.179 24.658 1.00 77.88 91 GLY A N 1
ATOM 714 C CA . GLY A 1 91 ? -24.341 -5.724 24.834 1.00 77.88 91 GLY A CA 1
ATOM 715 C C . GLY A 1 91 ? -24.092 -4.974 23.525 1.00 77.88 91 GLY A C 1
ATOM 716 O O . GLY A 1 91 ? -24.761 -3.985 23.222 1.00 77.88 91 GLY A O 1
ATOM 717 N N . ILE A 1 92 ? -23.187 -5.488 22.692 1.00 81.06 92 ILE A N 1
ATOM 718 C CA . ILE A 1 92 ? -22.937 -4.937 21.356 1.00 81.06 92 ILE A CA 1
ATOM 719 C C . ILE A 1 92 ? -24.147 -5.164 20.447 1.00 81.06 92 ILE A C 1
ATOM 721 O O . ILE A 1 92 ? -24.556 -4.243 19.746 1.00 81.06 92 ILE A O 1
ATOM 725 N N . ALA A 1 93 ? -24.751 -6.357 20.485 1.00 80.06 93 ALA A N 1
ATOM 726 C CA . ALA A 1 93 ? -25.926 -6.679 19.676 1.00 80.06 93 ALA A CA 1
ATOM 727 C C . ALA A 1 93 ? -27.151 -5.809 20.009 1.00 80.06 93 ALA A C 1
ATOM 729 O O . ALA A 1 93 ? -27.936 -5.518 19.118 1.00 80.06 93 ALA A O 1
ATOM 730 N N . GLN A 1 94 ? -27.310 -5.367 21.261 1.00 80.06 94 GLN A N 1
ATOM 731 C CA . GLN A 1 94 ? -28.390 -4.450 21.661 1.00 80.06 94 GLN A CA 1
ATOM 732 C C . GLN A 1 94 ? -28.159 -2.995 21.230 1.00 80.06 94 GLN A C 1
ATOM 734 O O . GLN A 1 94 ? -29.103 -2.210 21.202 1.00 80.06 94 GLN A O 1
ATOM 739 N N . THR A 1 95 ? -26.914 -2.626 20.923 1.00 75.88 95 THR A N 1
ATOM 740 C CA . THR A 1 95 ? -26.520 -1.245 20.598 1.00 75.88 95 THR A CA 1
ATOM 741 C C . THR A 1 95 ? -26.541 -0.968 19.084 1.00 75.88 95 THR A C 1
ATOM 743 O O . THR A 1 95 ? -26.451 0.189 18.670 1.00 75.88 95 THR A O 1
ATOM 746 N N . LEU A 1 96 ? -26.637 -2.012 18.252 1.00 76.38 96 LEU A N 1
ATOM 747 C CA . LEU A 1 96 ? -26.530 -1.963 16.786 1.00 76.38 96 LEU A CA 1
ATOM 748 C C . LEU A 1 96 ? -27.857 -2.215 16.070 1.00 76.38 96 LEU A C 1
ATOM 750 O O . LEU A 1 96 ? -27.989 -1.668 14.947 1.00 76.38 96 LEU A O 1
#

Radius of gyration: 20.89 Å; Cα contacts (8 Å, |Δi|>4): 65; chains: 1; bounding box: 43×31×55 Å